Protein AF-A0A2M8Q6F2-F1 (afdb_monomer)

Foldseek 3Di:
DVVCQFFLLLLLVLVCCVVPNLVVLVPCVFQSSVVDDPVVSVVSSVCSVVVHPPDDDPDPLSVLSSVLRRVPNDRGDPGGSPSSVSSVVPDDPPDPDDDPDDDDPPPDDDD

Sequence (111 aa):
GEAAVREPRRVALALLWELYGEECFTWEWLAPVRSFAEHERRVLATMLAKGVNAPITTSMGRLFDGVAALIGLHLRVTFEGEAAMALEHSADRNEPRAYPFLVEETTAAGE

InterPro domains:
  IPR051060 Carbamoyltransferase HypF-like [PTHR42959] (1-106)
  IPR055128 Carbamoyltransferase, Kae1-like domain, second subdomain [PF22521] (1-105)

Nearest PDB structures (foldseek):
  3vth-assembly1_A  TM=7.837E-01  e=7.533E-03  Caldanaerobacter subterraneus subsp. te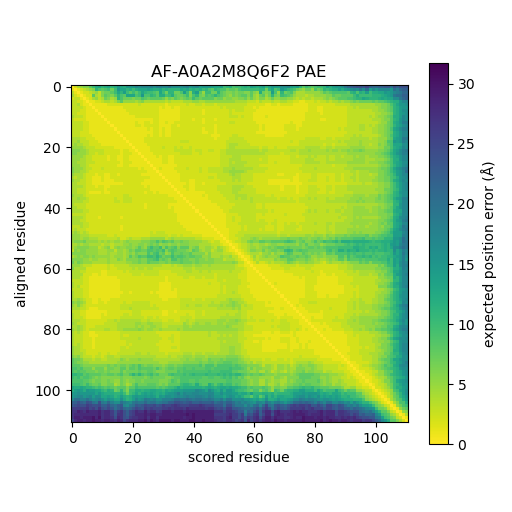ngcongensis MB4
  3vth-assembly2_B  TM=8.087E-01  e=1.258E-02  Caldanaerobacter subterraneus subsp. tengcongensis MB4

Radius of gyration: 15.93 Å; Cα contacts (8 Å, |Δi|>4): 116; chains: 1; bounding box: 34×43×40 Å

Organism: NCBI:txid2364212

pLDDT: mean 90.39, std 10.17, range [42.5, 97.62]

Secondary structure (DSSP, 8-state):
-HHHHH-HHHHHHHHHHHHHGGGGGG-TTSHHHHTS-HHHHHHHHHHHHTTSS------HHHHHHHHHHHTTS-SS-SSTTHHHHHHHHHS-TT-------------PPP-

Mean predicted aligned error: 5.67 Å

Solvent-accessible surface area (backbone atoms only — not comparable to full-atom values): 6556 Å² total; per-residue (Å²): 84,76,67,44,59,37,22,18,19,56,39,28,52,51,56,40,33,78,76,57,40,77,64,48,74,70,43,56,87,38,47,37,44,53,73,43,55,72,68,55,48,54,52,51,52,54,27,58,78,67,56,47,86,49,70,88,76,90,52,64,66,54,50,38,17,11,51,18,5,56,77,57,74,26,53,61,45,94,50,83,62,49,34,33,52,52,43,58,71,70,54,67,90,78,66,83,81,78,81,98,70,87,83,79,83,80,72,75,79,79,131

Structure (mmCIF, N/CA/C/O backbone):
data_AF-A0A2M8Q6F2-F1
#
_entry.id   AF-A0A2M8Q6F2-F1
#
loop_
_atom_site.group_PDB
_atom_site.id
_atom_site.type_symbol
_atom_site.label_atom_id
_atom_site.label_alt_id
_atom_site.label_comp_id
_atom_site.label_asym_id
_atom_site.label_entity_id
_atom_site.label_seq_id
_atom_site.pdbx_PDB_ins_code
_atom_site.Cartn_x
_atom_site.Cartn_y
_atom_site.Cartn_z
_atom_site.occupancy
_atom_site.B_iso_or_equiv
_atom_site.auth_seq_id
_atom_site.auth_comp_id
_atom_site.auth_asym_id
_atom_site.auth_atom_id
_atom_site.pdbx_PDB_model_num
ATOM 1 N N . GLY A 1 1 ? 4.512 -1.331 10.607 1.00 64.56 1 GLY A N 1
ATOM 2 C CA . GLY A 1 1 ? 5.781 -1.785 11.221 1.00 64.56 1 GLY A CA 1
ATOM 3 C C . GLY A 1 1 ? 6.933 -1.614 10.244 1.00 64.56 1 GLY A C 1
ATOM 4 O O . GLY A 1 1 ? 6.691 -1.141 9.143 1.00 64.56 1 GLY A O 1
ATOM 5 N N . GLU A 1 2 ? 8.154 -2.010 10.607 1.00 70.75 2 GLU A N 1
ATOM 6 C CA . GLU A 1 2 ? 9.373 -1.791 9.799 1.00 70.75 2 GLU A CA 1
ATOM 7 C C . GLU A 1 2 ? 9.280 -2.371 8.374 1.00 70.75 2 GLU A C 1
ATOM 9 O O . GLU A 1 2 ? 9.643 -1.714 7.404 1.00 70.75 2 GLU A O 1
ATOM 14 N N . ALA A 1 3 ? 8.657 -3.543 8.207 1.00 72.88 3 ALA A N 1
ATOM 15 C CA . ALA A 1 3 ? 8.412 -4.121 6.881 1.00 72.88 3 ALA A CA 1
ATOM 16 C C . ALA A 1 3 ? 7.536 -3.229 5.974 1.00 72.88 3 ALA A C 1
ATOM 18 O O . ALA A 1 3 ? 7.721 -3.212 4.761 1.00 72.88 3 ALA A O 1
ATOM 19 N N . ALA A 1 4 ? 6.614 -2.441 6.543 1.00 70.56 4 ALA A N 1
ATOM 20 C CA . ALA A 1 4 ? 5.783 -1.507 5.778 1.00 70.56 4 ALA A CA 1
ATOM 21 C C . ALA A 1 4 ? 6.583 -0.308 5.240 1.00 70.56 4 ALA A C 1
ATOM 23 O O . ALA A 1 4 ? 6.137 0.327 4.290 1.00 70.56 4 ALA A O 1
ATOM 24 N N . VAL A 1 5 ? 7.766 -0.033 5.811 1.00 79.62 5 VAL A N 1
ATOM 25 C CA . VAL A 1 5 ? 8.718 0.963 5.291 1.00 79.62 5 VAL A CA 1
ATOM 26 C C . VAL A 1 5 ? 9.266 0.534 3.938 1.00 79.62 5 VAL A C 1
ATOM 28 O O . VAL A 1 5 ? 9.456 1.364 3.060 1.00 79.62 5 VAL A O 1
ATOM 31 N N . ARG A 1 6 ? 9.503 -0.770 3.763 1.00 92.75 6 ARG A N 1
ATOM 32 C CA . ARG A 1 6 ? 10.112 -1.347 2.556 1.00 92.75 6 ARG A CA 1
ATOM 33 C C . ARG A 1 6 ? 9.099 -1.885 1.557 1.00 92.75 6 ARG A C 1
ATOM 35 O O . ARG A 1 6 ? 9.439 -2.107 0.398 1.00 92.75 6 ARG A O 1
ATOM 42 N N . GLU A 1 7 ? 7.863 -2.095 1.990 1.00 95.44 7 GLU A N 1
ATOM 43 C CA . GLU A 1 7 ? 6.803 -2.697 1.190 1.00 95.44 7 GLU A CA 1
ATOM 44 C C . GLU A 1 7 ? 5.534 -1.824 1.205 1.00 95.44 7 GLU A C 1
ATOM 46 O O . GLU A 1 7 ? 4.569 -2.177 1.891 1.00 95.44 7 GLU A O 1
ATOM 51 N N . PRO A 1 8 ? 5.482 -0.720 0.430 1.00 95.94 8 PRO A N 1
ATOM 52 C CA . PRO A 1 8 ? 4.282 0.113 0.276 1.00 95.94 8 PRO A CA 1
ATOM 53 C C . PRO A 1 8 ? 3.003 -0.675 -0.040 1.00 95.94 8 PRO A C 1
ATOM 55 O O . PRO A 1 8 ? 1.921 -0.341 0.439 1.00 95.94 8 PRO A O 1
ATOM 58 N N . ARG A 1 9 ? 3.132 -1.811 -0.741 1.00 96.75 9 ARG A N 1
ATOM 59 C CA . ARG A 1 9 ? 2.041 -2.773 -0.975 1.00 96.75 9 ARG A CA 1
ATOM 60 C C . ARG A 1 9 ? 1.313 -3.238 0.296 1.00 96.75 9 ARG A C 1
ATOM 62 O O . ARG A 1 9 ? 0.120 -3.516 0.238 1.00 96.75 9 ARG A O 1
ATOM 69 N N . ARG A 1 10 ? 2.000 -3.320 1.445 1.00 95.69 10 ARG A N 1
ATOM 70 C CA . ARG A 1 10 ? 1.383 -3.659 2.741 1.00 95.69 10 ARG A CA 1
ATOM 71 C C . ARG A 1 10 ? 0.528 -2.514 3.264 1.00 95.69 10 ARG A C 1
ATOM 73 O O . ARG A 1 10 ? -0.515 -2.768 3.853 1.00 95.69 10 ARG A O 1
ATOM 80 N N . VAL A 1 11 ? 0.969 -1.274 3.051 1.00 95.06 11 VAL A N 1
ATOM 81 C CA . VAL A 1 11 ? 0.210 -0.083 3.448 1.00 95.06 11 VAL A CA 1
ATOM 82 C C . VAL A 1 11 ? -1.049 0.042 2.597 1.00 95.06 11 VAL A C 1
ATOM 84 O O . VAL A 1 11 ? -2.123 0.242 3.148 1.00 95.06 11 VAL A O 1
ATOM 87 N N . ALA A 1 12 ? -0.943 -0.187 1.285 1.00 95.94 12 ALA A N 1
ATOM 88 C CA . ALA A 1 12 ? -2.102 -0.255 0.397 1.00 95.94 12 ALA A CA 1
ATOM 89 C C . ALA A 1 12 ? -3.145 -1.281 0.872 1.00 95.94 12 ALA A C 1
ATOM 91 O O . ALA A 1 12 ? -4.322 -0.952 0.963 1.00 95.94 12 ALA A O 1
ATOM 92 N N . LEU A 1 13 ? -2.722 -2.502 1.221 1.00 95.56 13 LEU A N 1
ATOM 93 C CA . LEU A 1 13 ? -3.639 -3.519 1.748 1.00 95.56 13 LEU A CA 1
ATOM 94 C C . LEU A 1 13 ? -4.269 -3.123 3.084 1.00 95.56 13 LEU A C 1
ATOM 96 O O . LEU A 1 13 ? -5.447 -3.386 3.280 1.00 95.56 13 LEU A O 1
ATOM 100 N N . ALA A 1 14 ? -3.517 -2.488 3.984 1.00 94.12 14 ALA A N 1
ATOM 101 C CA . ALA A 1 14 ? -4.072 -2.000 5.243 1.00 94.12 14 ALA A CA 1
ATOM 102 C C . ALA A 1 14 ? -5.146 -0.925 5.003 1.00 94.12 14 ALA A C 1
ATOM 104 O O . ALA A 1 14 ? -6.219 -1.007 5.583 1.00 94.12 14 ALA A O 1
ATOM 105 N N . LEU A 1 15 ? -4.906 0.028 4.094 1.00 94.56 15 LEU A N 1
ATOM 106 C CA . LEU A 1 15 ? -5.905 1.038 3.722 1.00 94.56 15 LEU A CA 1
ATOM 107 C C . LEU A 1 15 ? -7.166 0.403 3.119 1.00 94.56 15 LEU A C 1
ATOM 109 O O . LEU A 1 15 ? -8.277 0.778 3.480 1.00 94.56 15 LEU A O 1
ATOM 113 N N . LEU A 1 16 ? -7.003 -0.573 2.221 1.00 95.69 16 LEU A N 1
ATOM 114 C CA . LEU A 1 16 ? -8.133 -1.293 1.632 1.00 95.69 16 LEU A CA 1
ATOM 115 C C . LEU A 1 16 ? -8.908 -2.104 2.676 1.00 95.69 16 LEU A C 1
ATOM 117 O O . LEU A 1 16 ? -10.133 -2.133 2.626 1.00 95.69 16 LEU A O 1
ATOM 121 N N . TRP A 1 17 ? -8.210 -2.730 3.623 1.00 95.50 17 TRP A N 1
ATOM 122 C CA . TRP A 1 17 ? -8.824 -3.466 4.723 1.00 95.50 17 TRP A CA 1
ATOM 123 C C . TRP A 1 17 ? -9.671 -2.561 5.619 1.00 95.50 17 TRP A C 1
ATOM 125 O O . TRP A 1 17 ? -10.800 -2.918 5.933 1.00 95.50 17 TRP A O 1
ATOM 135 N N . GLU A 1 18 ? -9.169 -1.384 5.994 1.00 93.44 18 GLU A N 1
ATOM 136 C CA . GLU A 1 18 ? -9.932 -0.440 6.825 1.00 93.44 18 GLU A CA 1
ATOM 137 C C . GLU A 1 18 ? -11.221 0.038 6.136 1.00 93.44 18 GLU A C 1
ATOM 139 O O . GLU A 1 18 ? -12.225 0.283 6.800 1.00 93.44 18 GLU A O 1
ATOM 144 N N . LEU A 1 19 ? -11.216 0.152 4.804 1.00 93.81 19 LEU A N 1
ATOM 145 C CA . LEU A 1 19 ? -12.367 0.635 4.033 1.00 93.81 19 LEU A CA 1
ATOM 146 C C . LEU A 1 19 ? -13.357 -0.470 3.640 1.00 93.81 19 LEU A C 1
ATOM 148 O O . LEU A 1 19 ? -14.560 -0.227 3.593 1.00 93.81 19 LEU A O 1
ATOM 152 N N . TYR A 1 20 ? -12.857 -1.664 3.321 1.00 96.06 20 TYR A N 1
ATOM 153 C CA . TYR A 1 20 ? -13.631 -2.720 2.653 1.00 96.06 20 TYR A CA 1
ATOM 154 C C . TYR A 1 20 ? -13.544 -4.086 3.345 1.00 96.06 20 TYR A C 1
ATOM 156 O O . TYR A 1 20 ? -14.172 -5.049 2.907 1.00 96.06 20 TYR A O 1
ATOM 164 N N . GLY A 1 21 ? -12.767 -4.204 4.420 1.00 94.94 21 GLY A N 1
ATOM 165 C CA . GLY A 1 21 ? -12.563 -5.457 5.136 1.00 94.94 21 GLY A CA 1
ATOM 166 C C . GLY A 1 21 ? -11.879 -6.530 4.286 1.00 94.94 21 GLY A C 1
ATOM 167 O O . GLY A 1 21 ? -11.032 -6.252 3.437 1.00 94.94 21 GLY A O 1
ATOM 168 N N . GLU A 1 22 ? -12.239 -7.788 4.531 1.00 94.44 22 GLU A N 1
ATOM 169 C CA . GLU A 1 22 ? -11.578 -8.958 3.939 1.00 94.44 22 GLU A CA 1
ATOM 170 C C . GLU A 1 22 ? -11.771 -9.082 2.422 1.00 94.44 22 GLU A C 1
ATOM 172 O O . GLU A 1 22 ? -10.911 -9.641 1.738 1.00 94.44 22 GLU A O 1
ATOM 177 N N . GLU A 1 23 ? -12.846 -8.508 1.873 1.00 95.31 23 GLU A N 1
ATOM 178 C CA . GLU A 1 23 ? -13.168 -8.600 0.446 1.00 95.31 23 GLU A CA 1
ATOM 179 C C . GLU A 1 23 ? -12.024 -8.086 -0.440 1.00 95.31 23 GLU A C 1
ATOM 181 O O . GLU A 1 23 ? -11.751 -8.656 -1.503 1.00 95.31 23 GLU A O 1
ATOM 186 N N . CYS A 1 24 ? -11.282 -7.076 0.029 1.00 95.50 24 CYS A N 1
ATOM 187 C CA . CYS A 1 24 ? -10.202 -6.470 -0.741 1.00 95.50 24 CYS A CA 1
ATOM 188 C C . CYS A 1 24 ? -9.084 -7.454 -1.132 1.00 95.50 24 CYS A C 1
ATOM 190 O O . CYS A 1 24 ? -8.419 -7.261 -2.151 1.00 95.50 24 CYS A O 1
ATOM 192 N N . PHE A 1 25 ? -8.893 -8.549 -0.386 1.00 95.25 25 PHE A N 1
ATOM 193 C CA . PHE A 1 25 ? -7.882 -9.567 -0.696 1.00 95.25 25 PHE A CA 1
ATOM 194 C C . PHE A 1 25 ? -8.202 -10.403 -1.946 1.00 95.25 25 PHE A C 1
ATOM 196 O 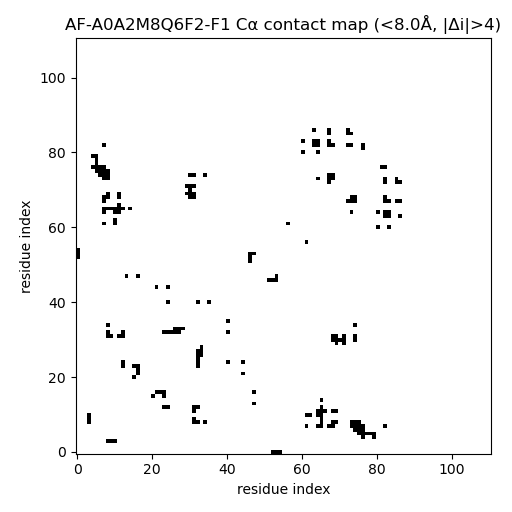O . PHE A 1 25 ? -7.315 -11.092 -2.469 1.00 95.25 25 PHE A O 1
ATOM 203 N N . THR A 1 26 ? -9.440 -10.328 -2.442 1.00 95.19 26 THR A N 1
ATOM 204 C CA . THR A 1 26 ? -9.893 -10.994 -3.675 1.00 95.19 26 THR A CA 1
ATOM 205 C C . THR A 1 26 ? -9.687 -10.139 -4.929 1.00 95.19 26 THR A C 1
ATOM 207 O O . THR A 1 26 ? -9.772 -10.641 -6.049 1.00 95.19 26 THR A O 1
ATOM 210 N N . TRP A 1 27 ? -9.375 -8.850 -4.770 1.00 96.62 27 TRP A N 1
ATOM 211 C CA . TRP A 1 27 ? -9.274 -7.884 -5.864 1.00 96.62 27 TRP A CA 1
ATOM 212 C C . TRP A 1 27 ? -7.931 -7.973 -6.594 1.00 96.62 27 TRP A C 1
ATOM 214 O O . TRP A 1 27 ? -7.145 -7.030 -6.619 1.00 96.62 27 TRP A O 1
ATOM 224 N N . GLU A 1 28 ? -7.657 -9.111 -7.230 1.00 95.62 28 GLU A N 1
ATOM 225 C CA . GLU A 1 28 ? -6.394 -9.371 -7.941 1.00 95.62 28 GLU A CA 1
ATOM 226 C C . GLU A 1 28 ? -6.151 -8.462 -9.155 1.00 95.62 28 GLU A C 1
ATOM 228 O O . GLU A 1 28 ? -5.051 -8.440 -9.712 1.00 95.62 28 GLU A O 1
ATOM 233 N N . TRP A 1 29 ? -7.147 -7.675 -9.564 1.00 95.56 29 TRP A N 1
ATOM 234 C CA . TRP A 1 29 ? -6.957 -6.601 -10.535 1.00 95.56 29 TRP A CA 1
ATOM 235 C C . TRP A 1 29 ? -6.059 -5.481 -9.974 1.00 95.56 29 TRP A C 1
ATOM 237 O O . TRP A 1 29 ? -5.287 -4.887 -10.731 1.00 95.56 29 TRP A O 1
ATOM 247 N N . LEU A 1 30 ? -6.036 -5.278 -8.650 1.00 97.25 30 LEU A N 1
ATOM 248 C CA . LEU A 1 30 ? -5.129 -4.353 -7.973 1.00 97.25 30 LEU A CA 1
ATOM 249 C C . LEU A 1 30 ? -3.716 -4.937 -7.847 1.00 97.25 30 LEU A C 1
ATOM 251 O O . LEU A 1 30 ? -3.500 -6.024 -7.304 1.00 97.25 30 LEU A O 1
ATOM 255 N N . ALA A 1 31 ? -2.725 -4.162 -8.293 1.00 97.12 31 ALA A N 1
ATOM 256 C CA . ALA A 1 31 ? -1.310 -4.517 -8.205 1.00 97.12 31 ALA A CA 1
ATOM 257 C C . ALA A 1 31 ? -0.840 -4.926 -6.789 1.00 97.12 31 ALA A C 1
ATOM 259 O O . ALA A 1 31 ? -0.173 -5.961 -6.682 1.00 97.12 31 ALA A O 1
ATOM 260 N N . PRO A 1 32 ? -1.183 -4.209 -5.693 1.00 96.88 32 PRO A N 1
ATOM 261 C CA . PRO A 1 32 ? -0.732 -4.595 -4.358 1.00 96.88 32 PRO A CA 1
ATOM 262 C C . PRO A 1 32 ? -1.293 -5.948 -3.920 1.00 96.88 32 PRO A C 1
ATOM 264 O O . PRO A 1 32 ? -0.533 -6.737 -3.365 1.00 96.88 32 PRO A O 1
ATOM 267 N N . VAL A 1 33 ? -2.553 -6.267 -4.239 1.00 96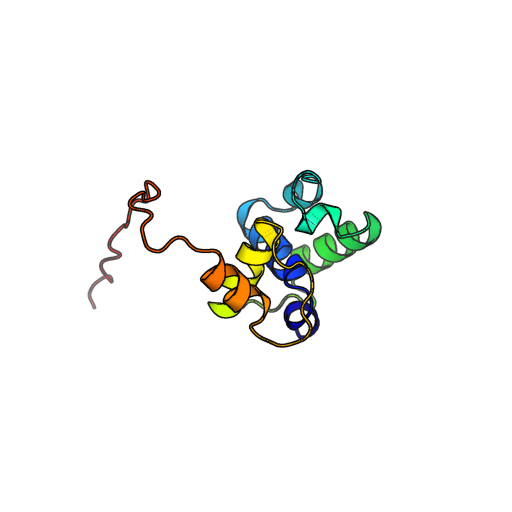.88 33 VAL A N 1
ATOM 268 C CA . VAL A 1 33 ? -3.185 -7.558 -3.910 1.00 96.88 33 VAL 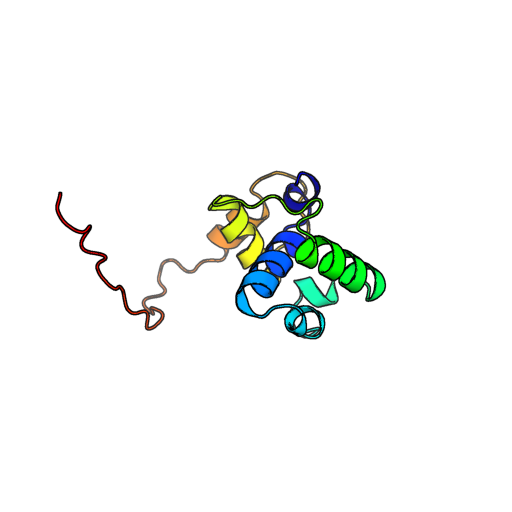A CA 1
ATOM 269 C C . VAL A 1 33 ? -2.503 -8.698 -4.667 1.00 96.88 33 VAL A C 1
ATOM 271 O O . VAL A 1 33 ? -2.038 -9.659 -4.055 1.00 96.88 33 VAL A O 1
ATOM 274 N N . ARG A 1 34 ? -2.362 -8.556 -5.992 1.00 97.25 34 ARG A N 1
ATOM 275 C CA . ARG A 1 34 ? -1.744 -9.564 -6.872 1.00 97.25 34 ARG A CA 1
ATOM 276 C C . ARG A 1 34 ? -0.272 -9.828 -6.560 1.00 97.25 34 ARG A C 1
ATOM 278 O O . ARG A 1 34 ? 0.247 -10.893 -6.875 1.00 97.25 34 ARG A O 1
ATOM 285 N N . SER A 1 35 ? 0.415 -8.863 -5.952 1.00 97.06 35 SER A N 1
ATOM 286 C CA . SER A 1 35 ? 1.833 -9.003 -5.613 1.00 97.06 35 SER A CA 1
ATOM 287 C C . SER A 1 35 ? 2.108 -10.003 -4.484 1.00 97.06 35 SER A C 1
ATOM 289 O O . SER A 1 35 ? 3.257 -10.410 -4.306 1.00 97.06 35 SER A O 1
ATOM 291 N N . PHE A 1 36 ? 1.089 -10.374 -3.705 1.00 96.75 36 PHE A N 1
ATOM 292 C CA . PHE A 1 36 ? 1.193 -11.366 -2.641 1.00 96.75 36 PHE A CA 1
ATOM 293 C C . PHE A 1 36 ? 0.645 -12.715 -3.100 1.00 96.75 36 PHE A C 1
ATOM 295 O O . PHE A 1 36 ? -0.441 -12.810 -3.682 1.00 96.75 36 PHE A O 1
ATOM 302 N N . ALA A 1 37 ? 1.357 -13.783 -2.754 1.00 96.62 37 ALA A N 1
ATOM 303 C CA . ALA A 1 37 ? 0.822 -15.125 -2.880 1.00 96.62 37 ALA A CA 1
ATOM 304 C C . ALA A 1 37 ? -0.436 -15.284 -2.007 1.00 96.62 37 ALA A C 1
ATOM 306 O O . ALA A 1 37 ? -0.608 -14.616 -0.987 1.00 96.62 37 ALA A O 1
ATOM 307 N N . GLU A 1 38 ? -1.326 -16.200 -2.384 1.00 94.69 38 GLU A N 1
ATOM 308 C CA . GLU A 1 38 ? -2.595 -16.425 -1.676 1.00 94.69 38 GLU A CA 1
ATOM 309 C C . GLU A 1 38 ? -2.398 -16.734 -0.178 1.00 94.69 38 GLU A C 1
ATOM 311 O O . GLU A 1 38 ? -3.143 -16.263 0.681 1.00 94.69 38 GLU A O 1
ATOM 316 N N . HIS A 1 39 ? -1.361 -17.502 0.165 1.00 95.81 39 HIS A N 1
ATOM 317 C CA . HIS A 1 39 ? -1.040 -17.798 1.562 1.00 95.81 39 HIS A CA 1
ATOM 318 C C . HIS A 1 39 ? -0.568 -16.551 2.329 1.00 95.81 39 HIS A C 1
ATOM 320 O O . HIS A 1 39 ? -0.956 -16.373 3.481 1.00 95.81 39 HIS A O 1
ATOM 326 N N . GLU A 1 40 ? 0.204 -15.657 1.699 1.00 95.69 40 GLU A N 1
ATOM 327 C CA . GLU A 1 40 ? 0.620 -14.388 2.311 1.00 95.69 40 GLU A CA 1
ATOM 328 C C . GLU A 1 40 ? -0.592 -13.490 2.574 1.00 95.69 40 GLU A C 1
ATOM 330 O O . GLU A 1 40 ? -0.695 -12.900 3.648 1.00 95.69 40 GLU A O 1
ATOM 335 N N . ARG A 1 41 ? -1.544 -13.435 1.631 1.00 95.81 41 ARG A N 1
ATOM 336 C CA . ARG A 1 41 ? -2.802 -12.688 1.788 1.00 95.81 41 ARG A CA 1
ATOM 337 C C . ARG A 1 41 ? -3.605 -13.175 2.994 1.00 95.81 41 ARG A C 1
ATOM 339 O O . ARG A 1 41 ? -3.998 -12.360 3.822 1.00 95.81 41 ARG A O 1
ATOM 346 N N . ARG A 1 42 ? -3.761 -14.493 3.163 1.00 94.50 42 ARG A N 1
ATOM 347 C CA . ARG A 1 42 ? -4.449 -15.087 4.330 1.00 94.50 42 ARG A CA 1
ATOM 348 C C . ARG A 1 42 ? -3.768 -14.757 5.659 1.00 94.50 42 ARG A C 1
ATOM 350 O O . ARG A 1 42 ? -4.439 -14.458 6.650 1.00 94.50 42 ARG A O 1
ATOM 357 N N . VAL A 1 43 ? -2.435 -14.788 5.688 1.00 94.50 43 VAL A N 1
ATOM 358 C CA . VAL A 1 43 ? -1.660 -14.407 6.878 1.00 94.50 43 VAL A CA 1
ATOM 359 C C . VAL A 1 43 ? -1.869 -12.927 7.204 1.00 94.50 43 VAL A C 1
ATOM 361 O O . VAL A 1 43 ? -2.158 -12.597 8.352 1.00 94.50 43 VAL A O 1
ATOM 364 N N . LEU A 1 44 ? -1.791 -12.045 6.205 1.00 93.75 44 LEU A N 1
ATOM 365 C CA . LEU A 1 44 ? -2.024 -10.608 6.373 1.00 93.75 44 LEU A CA 1
ATOM 366 C C . LEU A 1 44 ? -3.442 -10.300 6.863 1.00 93.75 44 LEU A C 1
ATOM 368 O O . LEU A 1 44 ? -3.586 -9.526 7.806 1.00 93.75 44 LEU A O 1
ATOM 372 N N . ALA A 1 45 ? -4.464 -10.940 6.292 1.00 93.81 45 ALA A N 1
ATOM 373 C CA . ALA A 1 45 ? -5.848 -10.809 6.745 1.00 93.81 45 ALA A CA 1
ATOM 374 C C . ALA A 1 45 ? -5.991 -11.195 8.225 1.00 93.81 45 ALA A C 1
ATOM 376 O O . ALA A 1 45 ? -6.565 -10.454 9.018 1.00 93.81 45 ALA A O 1
ATOM 377 N N . THR A 1 46 ? -5.369 -12.306 8.634 1.00 94.19 46 THR A N 1
ATOM 378 C CA . THR A 1 46 ? -5.371 -12.747 10.038 1.00 94.19 46 THR A CA 1
ATOM 379 C C . THR A 1 46 ? -4.668 -11.744 10.959 1.00 94.19 46 THR A C 1
ATOM 381 O O . THR A 1 46 ? -5.121 -11.513 12.080 1.00 94.19 46 THR A O 1
ATOM 384 N N . MET A 1 47 ? -3.552 -11.159 10.515 1.00 93.75 47 MET A N 1
ATOM 385 C CA . MET A 1 47 ? -2.810 -10.153 11.283 1.00 93.75 47 MET A CA 1
ATOM 386 C C . MET A 1 47 ? -3.631 -8.877 11.480 1.00 93.75 47 MET A C 1
ATOM 388 O O . MET A 1 47 ? -3.715 -8.391 12.607 1.00 93.75 47 MET A O 1
ATOM 392 N N . LEU A 1 48 ? -4.261 -8.378 10.413 1.00 93.06 48 LEU A N 1
ATOM 393 C CA . LEU A 1 48 ? -5.109 -7.184 10.443 1.00 93.06 48 LEU A CA 1
ATOM 394 C C . LEU A 1 48 ? -6.350 -7.406 11.314 1.00 93.06 48 LEU A C 1
ATOM 396 O O . LEU A 1 48 ? -6.599 -6.616 12.219 1.00 93.06 48 LEU A O 1
ATOM 400 N N . ALA A 1 49 ? -7.045 -8.536 11.151 1.00 92.81 49 ALA A N 1
ATOM 401 C CA . ALA A 1 49 ? -8.213 -8.887 11.963 1.00 92.81 49 ALA A CA 1
ATOM 402 C C . ALA A 1 49 ? -7.908 -8.976 13.468 1.00 92.81 49 ALA A C 1
ATOM 404 O O . ALA A 1 49 ? -8.766 -8.689 14.298 1.00 92.81 49 ALA A O 1
ATOM 405 N N . LYS A 1 50 ? -6.687 -9.383 13.834 1.00 92.88 50 LYS A N 1
ATOM 406 C CA . LYS A 1 50 ? -6.252 -9.501 15.234 1.00 92.88 50 LYS A CA 1
ATOM 407 C C . LYS A 1 50 ? -5.515 -8.263 15.756 1.00 92.88 50 LYS A C 1
ATOM 409 O O . LYS A 1 50 ? -5.124 -8.261 16.920 1.00 92.88 50 LYS A O 1
ATOM 414 N N . GLY A 1 51 ? -5.259 -7.257 14.917 1.00 87.25 51 GLY A N 1
ATOM 415 C CA . GLY A 1 51 ? -4.431 -6.098 15.269 1.00 87.25 51 GLY A CA 1
ATOM 416 C C . GLY A 1 51 ? -2.979 -6.449 15.629 1.00 87.25 51 GLY A C 1
ATOM 417 O O . GLY A 1 51 ? -2.309 -5.700 16.338 1.00 87.25 51 GLY A O 1
ATOM 418 N N . VAL A 1 52 ? -2.466 -7.600 15.180 1.00 86.88 52 VAL A N 1
ATOM 419 C CA . VAL A 1 52 ? -1.119 -8.080 15.531 1.00 86.88 52 VAL A CA 1
ATOM 420 C C . VAL A 1 52 ? -0.121 -7.644 14.466 1.00 86.88 52 VAL A C 1
ATOM 422 O O . VAL A 1 52 ? -0.333 -7.873 13.279 1.00 86.88 52 VAL A O 1
ATOM 425 N N . ASN A 1 53 ? 1.004 -7.049 14.884 1.00 78.81 53 ASN A N 1
ATOM 426 C CA . ASN A 1 53 ? 2.040 -6.510 13.987 1.00 78.81 53 ASN A CA 1
ATOM 427 C C . ASN A 1 53 ? 1.509 -5.482 12.961 1.00 78.81 53 ASN A C 1
ATOM 429 O O . ASN A 1 53 ? 2.157 -5.213 11.945 1.00 78.81 53 ASN A O 1
ATOM 433 N N . ALA A 1 54 ? 0.359 -4.873 13.255 1.00 79.88 54 ALA A N 1
ATOM 434 C CA . ALA A 1 54 ? -0.323 -3.878 12.437 1.00 79.88 54 ALA A CA 1
ATOM 435 C C . ALA A 1 54 ? -0.531 -2.584 13.251 1.00 79.88 54 ALA A C 1
ATOM 437 O O . ALA A 1 54 ? -1.652 -2.273 13.640 1.00 79.88 54 ALA A O 1
ATOM 438 N N . PRO A 1 55 ? 0.547 -1.844 13.585 1.00 81.00 55 PRO A N 1
ATOM 439 C CA . PRO A 1 55 ? 0.406 -0.607 14.345 1.00 81.00 55 PRO A CA 1
ATOM 440 C C . PRO A 1 55 ? -0.381 0.432 13.539 1.00 81.00 55 PRO A C 1
ATOM 442 O O . PRO A 1 55 ? -0.063 0.673 12.371 1.00 81.00 55 PRO A O 1
ATOM 445 N N . ILE A 1 56 ? -1.358 1.068 14.187 1.00 81.56 56 ILE A N 1
ATOM 446 C CA . ILE A 1 56 ? -2.117 2.191 13.627 1.00 81.56 56 ILE A CA 1
ATOM 447 C C . ILE A 1 56 ? -1.172 3.384 13.445 1.00 81.56 56 ILE A C 1
ATOM 449 O O . ILE A 1 56 ? -0.343 3.677 14.308 1.00 81.56 56 ILE A O 1
ATOM 453 N N . THR A 1 57 ? -1.279 4.079 12.313 1.00 82.94 57 THR A N 1
ATOM 454 C CA . THR A 1 57 ? -0.491 5.279 12.026 1.00 82.94 57 THR A CA 1
ATOM 455 C C . THR A 1 57 ? -1.328 6.314 11.289 1.00 82.94 57 THR A C 1
ATOM 457 O O . THR A 1 57 ? -2.108 5.974 10.408 1.00 82.94 57 THR A O 1
ATOM 460 N N . THR A 1 58 ? -1.124 7.584 11.628 1.00 85.44 58 THR A N 1
ATOM 461 C CA . THR A 1 58 ? -1.681 8.752 10.929 1.00 85.44 58 THR A CA 1
ATOM 462 C C . THR A 1 58 ? -0.639 9.423 10.024 1.00 85.44 58 THR A C 1
ATOM 464 O O . THR A 1 58 ? -0.768 10.586 9.652 1.00 85.44 58 THR A O 1
ATOM 467 N N . SER A 1 59 ? 0.442 8.710 9.688 1.00 88.56 59 SER A N 1
ATOM 468 C CA . SER A 1 59 ? 1.531 9.238 8.866 1.00 88.56 59 SER A CA 1
ATOM 469 C C . SER A 1 59 ? 1.070 9.526 7.435 1.00 88.56 59 SER A C 1
ATOM 471 O O . SER A 1 59 ? 0.733 8.610 6.683 1.00 88.56 59 SER A O 1
ATOM 473 N N . MET A 1 60 ? 1.167 10.792 7.025 1.00 90.62 60 MET A N 1
ATOM 474 C CA . MET A 1 60 ? 0.920 11.202 5.639 1.00 90.62 60 MET A CA 1
ATOM 475 C C . MET A 1 60 ? 1.868 10.515 4.649 1.00 90.62 60 MET A C 1
ATOM 477 O O . MET A 1 60 ? 1.443 10.123 3.569 1.00 90.62 60 MET A O 1
ATOM 481 N N . GLY A 1 61 ? 3.134 10.296 5.020 1.00 91.12 61 GLY A N 1
ATOM 482 C CA . GLY A 1 61 ? 4.082 9.575 4.163 1.00 91.12 61 GLY A CA 1
ATOM 483 C C . GLY A 1 61 ? 3.621 8.145 3.870 1.00 91.12 61 GLY A C 1
ATOM 484 O O . GLY A 1 61 ? 3.651 7.706 2.725 1.00 91.12 61 GLY A O 1
ATOM 485 N N . ARG A 1 62 ? 3.090 7.444 4.883 1.00 92.31 62 ARG A N 1
ATOM 486 C CA . ARG A 1 62 ? 2.519 6.098 4.707 1.00 92.31 62 ARG A CA 1
ATOM 487 C C . ARG A 1 62 ? 1.286 6.125 3.813 1.00 92.31 62 ARG A C 1
ATOM 489 O O . ARG A 1 62 ? 1.143 5.243 2.972 1.00 92.31 62 ARG A O 1
ATOM 496 N N . LEU A 1 63 ? 0.432 7.137 3.959 1.00 92.94 63 LEU A N 1
ATOM 497 C CA . LEU A 1 63 ? -0.711 7.320 3.069 1.00 92.94 63 LEU A CA 1
ATOM 498 C C . LEU A 1 63 ? -0.255 7.432 1.604 1.00 92.94 63 LEU A C 1
ATOM 500 O O . LEU A 1 63 ? -0.737 6.674 0.766 1.00 92.94 63 LEU A O 1
ATOM 504 N N . PHE A 1 64 ? 0.715 8.302 1.304 1.00 95.38 64 PHE A N 1
ATOM 505 C CA . PHE A 1 64 ? 1.230 8.468 -0.059 1.00 95.38 64 PHE A CA 1
ATOM 506 C C . PHE A 1 64 ? 1.957 7.225 -0.587 1.00 95.38 64 PHE A C 1
ATOM 508 O O . PHE A 1 64 ? 1.741 6.855 -1.739 1.00 95.38 64 PHE A O 1
ATOM 515 N N . ASP A 1 65 ? 2.733 6.521 0.242 1.00 95.75 65 ASP A N 1
ATOM 516 C CA . ASP A 1 65 ? 3.316 5.221 -0.123 1.00 95.75 65 ASP A CA 1
ATOM 517 C C . ASP A 1 65 ? 2.213 4.214 -0.514 1.00 95.75 65 ASP A C 1
ATOM 519 O O . ASP A 1 65 ? 2.312 3.520 -1.529 1.00 95.75 65 ASP A O 1
ATOM 523 N N . GLY A 1 66 ? 1.131 4.147 0.270 1.00 95.81 66 GLY A N 1
ATOM 524 C CA . GLY A 1 66 ? -0.021 3.290 -0.006 1.00 95.81 66 GLY A CA 1
ATOM 525 C C . GLY A 1 66 ? -0.715 3.644 -1.322 1.00 95.81 66 GLY A C 1
ATOM 526 O O . GLY A 1 66 ? -0.989 2.753 -2.124 1.00 95.81 66 GLY A O 1
ATOM 527 N N . VAL A 1 67 ? -0.939 4.934 -1.589 1.00 96.31 67 VAL A N 1
ATOM 528 C CA . VAL A 1 67 ? -1.509 5.414 -2.860 1.00 96.31 67 VAL A CA 1
ATOM 529 C C . VAL A 1 67 ? -0.597 5.068 -4.039 1.00 96.31 67 VAL A C 1
ATOM 531 O O . VAL A 1 67 ? -1.078 4.528 -5.035 1.00 96.31 67 VAL A O 1
ATOM 534 N N . ALA A 1 68 ? 0.714 5.287 -3.914 1.00 97.25 68 ALA A N 1
ATOM 535 C CA . ALA A 1 68 ? 1.696 4.925 -4.934 1.00 97.25 68 ALA A CA 1
ATOM 536 C C . ALA A 1 68 ? 1.651 3.422 -5.262 1.00 97.25 68 ALA A C 1
ATOM 538 O O . ALA A 1 68 ? 1.727 3.027 -6.426 1.00 97.25 68 ALA A O 1
ATOM 539 N N . ALA A 1 69 ? 1.478 2.568 -4.250 1.00 97.62 69 ALA A N 1
ATOM 540 C CA . ALA A 1 69 ? 1.292 1.136 -4.452 1.00 97.62 69 ALA A CA 1
ATOM 541 C C . ALA A 1 69 ? -0.054 0.796 -5.110 1.00 97.62 69 ALA A C 1
ATOM 543 O O . ALA A 1 69 ? -0.082 -0.062 -5.993 1.00 97.62 69 ALA A O 1
ATOM 544 N N . LEU A 1 70 ? -1.153 1.454 -4.720 1.00 97.25 70 LEU A N 1
ATOM 545 C CA . LEU A 1 70 ? -2.491 1.233 -5.289 1.00 9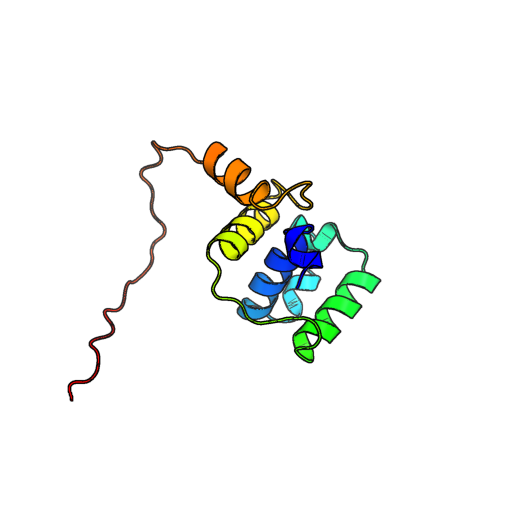7.25 70 LEU A CA 1
ATOM 546 C C . LEU A 1 70 ? -2.530 1.504 -6.794 1.00 97.25 70 LEU A C 1
ATOM 548 O O . LEU A 1 70 ? -3.104 0.709 -7.536 1.00 97.25 70 LEU A O 1
ATOM 552 N N . ILE A 1 71 ? -1.864 2.567 -7.248 1.00 96.06 71 ILE A N 1
ATOM 553 C CA . ILE A 1 71 ? -1.758 2.895 -8.678 1.00 96.06 71 ILE A CA 1
ATOM 554 C 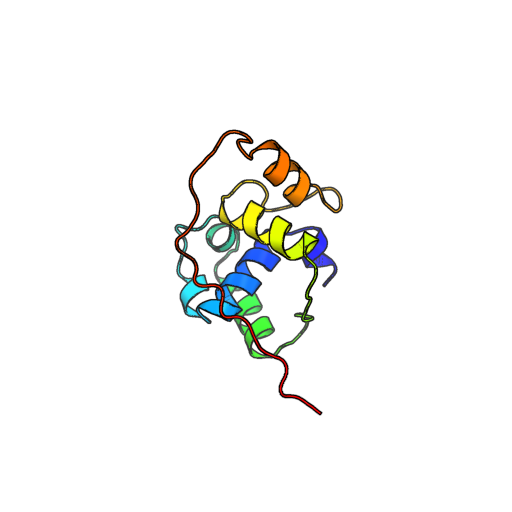C . ILE A 1 71 ? -0.681 2.075 -9.411 1.00 96.06 71 ILE A C 1
ATOM 556 O O . ILE A 1 71 ? -0.466 2.263 -10.605 1.00 96.06 71 ILE A O 1
ATOM 560 N N . GLY A 1 72 ? -0.001 1.156 -8.716 1.00 95.50 72 GLY A N 1
ATOM 561 C CA . GLY A 1 72 ? 0.986 0.247 -9.300 1.00 95.50 72 GLY A CA 1
ATOM 562 C C . GLY A 1 72 ? 2.370 0.853 -9.542 1.00 95.50 72 GLY A C 1
ATOM 563 O O . GLY A 1 72 ? 3.157 0.248 -10.265 1.00 95.50 72 GLY A O 1
ATOM 564 N N . LEU A 1 73 ? 2.685 2.005 -8.943 1.00 96.00 73 LEU A N 1
ATOM 565 C CA . LEU A 1 73 ? 3.948 2.712 -9.164 1.00 96.00 73 LEU A CA 1
ATOM 566 C C . LEU A 1 73 ? 5.116 2.063 -8.406 1.00 96.00 73 LEU A C 1
ATOM 568 O O . LEU A 1 73 ? 6.115 1.687 -9.011 1.00 96.00 73 LEU A O 1
ATOM 572 N N . HIS A 1 74 ? 4.975 1.875 -7.090 1.00 96.81 74 HIS A N 1
ATOM 573 C CA . HIS A 1 74 ? 5.983 1.215 -6.253 1.00 96.81 74 HIS A CA 1
ATOM 574 C C . HIS A 1 74 ? 5.341 0.248 -5.263 1.00 96.81 74 HIS A C 1
ATOM 576 O O . HIS A 1 74 ? 4.613 0.640 -4.358 1.00 96.81 74 HIS A O 1
ATOM 582 N N . LEU A 1 75 ? 5.661 -1.040 -5.400 1.00 97.06 75 LEU A N 1
ATOM 583 C CA . LEU A 1 75 ? 5.216 -2.084 -4.470 1.00 97.06 75 LEU A CA 1
ATOM 584 C C . LEU A 1 75 ? 6.271 -2.399 -3.399 1.00 97.06 75 LEU A C 1
ATOM 586 O O . LEU A 1 75 ? 5.931 -2.899 -2.326 1.00 97.06 75 LEU A O 1
ATOM 590 N N . AR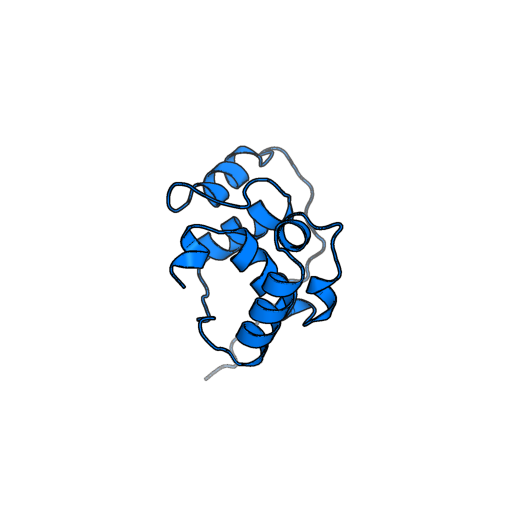G A 1 76 ? 7.544 -2.106 -3.688 1.00 96.81 76 ARG A N 1
ATOM 591 C CA . ARG A 1 76 ? 8.708 -2.251 -2.804 1.00 96.81 76 ARG A CA 1
ATOM 592 C C . ARG A 1 76 ? 9.653 -1.070 -3.015 1.00 96.81 76 ARG A C 1
ATOM 594 O O . ARG A 1 76 ? 9.701 -0.538 -4.122 1.00 96.81 76 ARG A O 1
ATOM 601 N N . VAL A 1 77 ? 10.388 -0.693 -1.971 1.00 95.88 77 VAL A N 1
ATOM 602 C CA . VAL A 1 77 ? 11.314 0.451 -1.980 1.00 95.88 77 VAL A CA 1
ATOM 603 C C . VAL A 1 77 ? 12.655 0.123 -1.324 1.00 95.88 77 VAL A C 1
ATOM 605 O O . VAL A 1 77 ? 12.759 -0.697 -0.407 1.00 95.88 77 VAL A O 1
ATOM 608 N N . THR A 1 78 ? 13.691 0.799 -1.798 1.00 94.00 78 THR A N 1
ATOM 609 C CA . THR A 1 78 ? 15.098 0.698 -1.397 1.00 94.00 78 THR A CA 1
ATOM 610 C C . THR A 1 78 ? 15.529 1.786 -0.417 1.00 94.00 78 THR A C 1
ATOM 612 O O . THR A 1 78 ? 16.556 1.627 0.249 1.00 94.00 78 THR A O 1
ATOM 615 N N . PHE A 1 79 ? 14.710 2.817 -0.208 1.00 92.06 79 PHE A N 1
ATOM 616 C CA . PHE A 1 79 ? 14.852 3.801 0.870 1.00 92.06 79 PHE A CA 1
ATOM 617 C C . PHE A 1 79 ? 13.490 4.367 1.303 1.00 92.06 79 PHE A C 1
ATOM 619 O O . PHE A 1 79 ? 12.467 4.136 0.661 1.00 92.06 79 PHE A O 1
ATOM 626 N N . GLU A 1 80 ? 13.462 5.054 2.445 1.00 90.44 80 GLU A N 1
ATOM 627 C CA . GLU A 1 80 ? 12.242 5.677 2.966 1.00 90.44 80 GLU A CA 1
ATOM 628 C C . GLU A 1 80 ? 11.839 6.891 2.119 1.00 90.44 80 GLU A C 1
ATOM 630 O O . GLU A 1 80 ? 12.674 7.733 1.804 1.00 90.44 80 GLU A O 1
ATOM 635 N N . GLY A 1 81 ? 10.555 6.981 1.760 1.00 89.94 81 GLY A N 1
ATOM 636 C CA . GLY A 1 81 ? 10.008 8.079 0.959 1.00 89.94 81 GLY A CA 1
ATOM 637 C C . GLY A 1 81 ? 10.096 7.885 -0.557 1.00 89.94 81 GLY A C 1
ATOM 638 O O . GLY A 1 81 ? 9.505 8.672 -1.286 1.00 89.94 81 GLY A O 1
ATOM 639 N N . GLU A 1 82 ? 10.757 6.831 -1.049 1.00 95.56 82 GLU A N 1
ATOM 640 C CA . GLU A 1 82 ? 10.915 6.570 -2.491 1.00 95.56 82 GLU A CA 1
ATOM 641 C C . GLU A 1 82 ? 9.570 6.513 -3.236 1.00 95.56 82 GLU A C 1
ATOM 643 O O . GLU A 1 82 ? 9.408 7.152 -4.275 1.00 95.56 82 GLU A O 1
ATOM 648 N N . ALA A 1 83 ? 8.582 5.794 -2.692 1.00 96.12 83 ALA A N 1
ATOM 649 C CA . ALA A 1 83 ? 7.278 5.642 -3.335 1.00 96.12 83 ALA A CA 1
ATOM 650 C C . ALA A 1 83 ? 6.483 6.957 -3.343 1.00 96.12 83 ALA A C 1
ATOM 652 O O . ALA A 1 83 ? 5.932 7.326 -4.381 1.00 96.12 83 ALA A O 1
ATOM 653 N N . ALA A 1 84 ? 6.467 7.690 -2.226 1.00 94.31 84 ALA A N 1
ATOM 654 C CA . ALA A 1 84 ? 5.864 9.019 -2.154 1.00 94.31 84 ALA A CA 1
ATOM 655 C C . ALA A 1 84 ? 6.521 10.024 -3.124 1.00 94.31 84 ALA A C 1
ATOM 657 O O . ALA A 1 84 ? 5.811 10.752 -3.815 1.00 94.31 84 ALA A O 1
ATOM 658 N N . MET A 1 85 ? 7.854 10.030 -3.239 1.00 95.38 85 MET A N 1
ATOM 659 C CA . MET A 1 85 ? 8.577 10.885 -4.192 1.00 95.38 85 MET A CA 1
ATOM 660 C C . MET A 1 85 ? 8.235 10.546 -5.644 1.00 95.38 85 MET A C 1
ATOM 662 O O . MET A 1 85 ? 8.004 11.439 -6.458 1.00 95.38 85 MET A O 1
ATOM 666 N N . ALA A 1 86 ? 8.184 9.255 -5.980 1.00 96.25 86 ALA A N 1
ATOM 667 C CA . ALA A 1 86 ? 7.799 8.816 -7.316 1.00 96.25 86 ALA A CA 1
ATOM 668 C C . ALA A 1 86 ? 6.362 9.242 -7.651 1.00 96.25 86 ALA A C 1
ATOM 670 O O . ALA A 1 86 ? 6.093 9.697 -8.764 1.00 96.25 86 ALA A O 1
ATOM 671 N N . LEU A 1 87 ? 5.447 9.137 -6.682 1.00 96.19 87 LEU A N 1
ATOM 672 C CA . LEU A 1 87 ? 4.064 9.578 -6.836 1.00 96.19 87 LEU A CA 1
ATOM 673 C C . LEU A 1 87 ? 3.986 11.085 -7.092 1.00 96.19 87 LEU A C 1
ATOM 675 O O . LEU A 1 87 ? 3.321 11.496 -8.041 1.00 96.19 87 LEU A O 1
ATOM 679 N N . GLU A 1 88 ? 4.703 11.896 -6.312 1.00 95.56 88 GLU A N 1
ATOM 680 C CA . GLU A 1 88 ? 4.792 13.343 -6.531 1.00 95.56 88 GLU A CA 1
ATOM 681 C C . GLU A 1 88 ? 5.316 13.668 -7.936 1.00 95.56 88 GLU A C 1
ATOM 683 O O . GLU A 1 88 ? 4.751 14.511 -8.629 1.00 95.56 88 GLU A O 1
ATOM 688 N N . HIS A 1 89 ? 6.361 12.971 -8.390 1.00 95.81 89 HIS A N 1
ATOM 689 C CA . HIS A 1 89 ? 6.928 13.176 -9.722 1.00 95.81 89 HIS A CA 1
ATOM 690 C C . HIS A 1 89 ? 5.954 12.809 -10.853 1.00 95.81 89 HIS A C 1
ATOM 692 O O . HIS A 1 89 ? 6.002 13.408 -11.924 1.00 95.81 89 HIS A O 1
ATOM 698 N N . SER A 1 90 ? 5.068 11.837 -10.619 1.00 95.19 90 SER A N 1
ATOM 699 C CA . SER A 1 90 ? 4.052 11.420 -11.591 1.00 95.19 90 SER A CA 1
ATOM 700 C C . SER A 1 90 ? 2.849 12.367 -11.685 1.00 95.19 90 SER A C 1
ATOM 702 O O . SER A 1 90 ? 2.075 12.270 -12.637 1.00 95.19 90 SER A O 1
ATOM 704 N N . ALA A 1 91 ? 2.670 13.263 -10.711 1.00 93.06 91 ALA A N 1
ATOM 705 C CA . ALA A 1 91 ? 1.506 14.134 -10.643 1.00 93.06 91 ALA A CA 1
ATOM 706 C C . ALA A 1 91 ? 1.579 15.270 -11.678 1.00 93.06 91 ALA A C 1
ATOM 708 O O . ALA A 1 91 ? 2.554 16.024 -11.733 1.00 93.06 91 ALA A O 1
ATOM 709 N N . ASP A 1 92 ? 0.513 15.438 -12.466 1.00 94.06 92 ASP A N 1
ATOM 710 C CA . ASP A 1 92 ? 0.373 16.589 -13.360 1.00 94.06 92 ASP A CA 1
ATOM 711 C C . ASP A 1 92 ? -0.030 17.832 -12.559 1.00 94.06 92 ASP A C 1
ATOM 713 O O . ASP A 1 92 ? -1.118 17.911 -11.988 1.00 94.06 92 ASP A O 1
ATOM 717 N N . ARG A 1 93 ? 0.856 18.831 -12.540 1.00 93.00 93 ARG A N 1
ATOM 718 C CA . ARG A 1 93 ? 0.634 20.104 -11.839 1.00 93.00 93 ARG A CA 1
ATOM 719 C C . ARG A 1 93 ? -0.428 20.983 -12.498 1.00 93.00 93 ARG A C 1
ATOM 721 O O . ARG A 1 93 ? -0.853 21.956 -11.883 1.00 93.00 93 ARG A O 1
ATOM 728 N N . ASN A 1 94 ? -0.824 20.672 -13.730 1.00 95.50 94 ASN A N 1
ATOM 729 C CA . ASN A 1 94 ? -1.810 21.438 -14.481 1.00 95.50 94 ASN A CA 1
ATOM 730 C C . ASN A 1 94 ? -3.207 20.808 -14.462 1.00 95.50 94 ASN A C 1
ATOM 732 O O . ASN A 1 94 ? -4.103 21.371 -15.083 1.00 95.50 94 ASN A O 1
ATOM 736 N N . GLU A 1 95 ? -3.408 19.668 -13.790 1.00 94.69 95 GLU A N 1
ATOM 737 C CA . GLU A 1 95 ? -4.706 18.993 -13.701 1.00 94.69 95 GLU A CA 1
ATOM 738 C C . GLU A 1 95 ? -5.724 19.853 -12.923 1.00 94.69 95 GLU A C 1
ATOM 740 O O . GLU A 1 95 ? -5.552 20.056 -11.719 1.00 94.69 95 GLU A O 1
ATOM 745 N N . PRO A 1 96 ? -6.793 20.367 -13.568 1.00 93.00 96 PRO A N 1
ATOM 746 C CA . PRO A 1 96 ? -7.739 21.261 -12.905 1.00 93.00 96 PRO A CA 1
ATOM 747 C C . PRO A 1 96 ? -8.921 20.527 -12.252 1.00 93.00 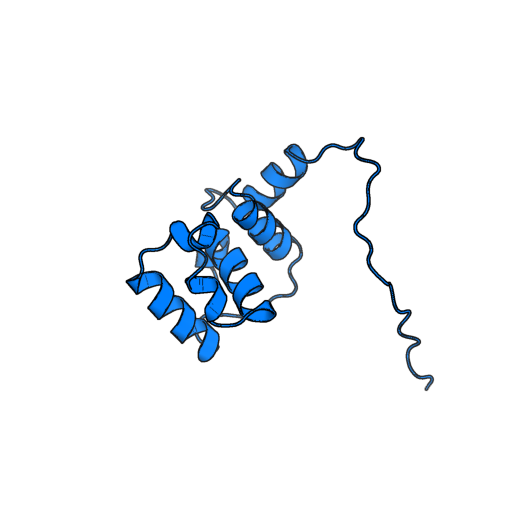96 PRO A C 1
ATOM 749 O O . PRO A 1 96 ? -9.746 21.167 -11.597 1.00 93.00 96 PRO A O 1
ATOM 752 N N . ARG A 1 97 ? -9.083 19.214 -12.476 1.00 93.69 97 ARG A N 1
ATOM 753 C CA . ARG A 1 97 ? -10.221 18.451 -11.946 1.00 93.69 97 ARG A CA 1
ATOM 754 C C . ARG A 1 97 ? -10.061 18.187 -10.451 1.00 93.69 97 ARG A C 1
ATOM 756 O O . ARG A 1 97 ? -8.965 17.993 -9.939 1.00 93.69 97 ARG A O 1
ATOM 763 N N . ALA A 1 98 ? -11.197 18.097 -9.768 1.00 90.44 98 ALA A N 1
ATOM 764 C CA . ALA A 1 98 ? -11.284 17.709 -8.368 1.00 90.44 98 ALA A CA 1
ATOM 765 C C . ALA A 1 98 ? -12.284 16.561 -8.201 1.00 90.44 98 ALA A C 1
ATOM 767 O O . ALA A 1 98 ? -13.244 16.439 -8.968 1.00 90.44 98 ALA A O 1
ATOM 768 N N . TYR A 1 99 ? -12.072 15.730 -7.181 1.00 88.69 99 TYR A N 1
ATOM 769 C CA . TYR A 1 99 ? -13.075 14.754 -6.771 1.00 88.69 99 TYR A CA 1
ATOM 770 C C . TYR A 1 99 ? -14.254 15.472 -6.102 1.00 88.69 99 TYR A C 1
ATOM 772 O O . TYR A 1 99 ? -14.030 16.399 -5.320 1.00 88.69 99 TYR A O 1
ATOM 780 N N . PRO A 1 100 ? -15.505 15.055 -6.364 1.00 89.69 100 PRO A N 1
ATOM 781 C CA . PRO A 1 100 ? -16.657 15.580 -5.648 1.00 89.69 100 PRO A CA 1
ATOM 782 C C . PRO A 1 100 ? -16.615 15.058 -4.207 1.00 89.69 100 PRO A C 1
ATOM 784 O O . PRO A 1 100 ? -17.024 13.932 -3.933 1.00 89.69 100 PRO A O 1
ATOM 787 N N . PHE A 1 101 ? -16.077 15.862 -3.293 1.00 85.94 101 PHE A N 1
ATOM 788 C CA . PHE A 1 101 ? -15.992 15.539 -1.873 1.00 85.94 101 PHE A CA 1
ATOM 789 C C . PHE A 1 101 ? -16.685 16.628 -1.055 1.00 85.94 101 PHE A C 1
ATOM 791 O O . PHE A 1 101 ? -16.440 17.816 -1.266 1.00 85.94 101 PHE A O 1
ATOM 798 N N . LEU A 1 102 ? -17.565 16.223 -0.140 1.00 87.25 102 LEU A N 1
ATOM 799 C CA . LEU A 1 102 ? -18.225 17.136 0.789 1.00 87.25 102 LEU A CA 1
ATOM 800 C C . LEU A 1 102 ? -17.308 17.361 1.989 1.00 87.25 102 LEU A C 1
ATOM 802 O O . LEU A 1 102 ? -16.915 16.410 2.659 1.00 87.25 102 LEU A O 1
ATOM 806 N N . VAL A 1 103 ? -16.971 18.620 2.255 1.00 83.75 103 VAL A N 1
ATOM 807 C CA . VAL A 1 103 ? -16.277 19.009 3.484 1.00 83.75 103 VAL A CA 1
ATOM 808 C C . VAL A 1 103 ? -17.342 19.450 4.477 1.00 83.75 103 VAL A C 1
ATOM 810 O O . VAL A 1 103 ? -17.949 20.505 4.307 1.00 83.75 103 VAL A O 1
ATOM 813 N N . GLU A 1 104 ? -17.598 18.625 5.486 1.00 84.88 104 GLU A N 1
ATOM 814 C CA . GLU A 1 104 ? -18.420 19.019 6.627 1.00 84.88 104 GLU A CA 1
ATOM 815 C C . GLU A 1 104 ? -17.534 19.783 7.616 1.00 84.88 104 GLU A C 1
ATOM 817 O O . GLU A 1 104 ? -16.523 19.265 8.095 1.00 84.88 104 GLU A O 1
ATOM 822 N N . GLU A 1 105 ? -17.880 21.039 7.905 1.00 78.62 105 GLU A N 1
ATOM 823 C CA . GLU A 1 105 ? -17.231 21.773 8.987 1.00 78.62 105 GLU A CA 1
ATOM 824 C C . GLU A 1 105 ? -17.663 21.160 10.320 1.00 78.62 105 GLU A C 1
ATOM 826 O O . GLU A 1 105 ? -18.787 21.358 10.783 1.00 78.62 105 GLU A O 1
ATOM 831 N N . THR A 1 106 ? -16.761 20.424 10.968 1.00 72.88 106 THR A N 1
ATOM 832 C CA . THR A 1 106 ? -16.941 20.053 12.371 1.00 72.88 106 THR A CA 1
ATOM 833 C C . THR A 1 106 ? -16.806 21.321 13.207 1.00 72.88 106 THR A C 1
ATOM 835 O O . THR A 1 106 ? -15.707 21.687 13.624 1.00 72.88 106 THR A O 1
ATOM 838 N N . THR A 1 107 ? -17.914 22.016 13.467 1.00 64.38 107 THR A N 1
ATOM 839 C CA . THR A 1 107 ? -17.954 22.997 14.552 1.00 64.38 107 THR A CA 1
ATOM 840 C C . THR A 1 107 ? -17.656 22.242 15.839 1.00 64.38 107 THR A C 1
ATOM 842 O O . THR A 1 107 ? -18.471 21.428 16.280 1.00 64.38 107 THR A O 1
ATOM 845 N N . ALA A 1 108 ? -16.472 22.466 16.412 1.00 58.88 108 ALA A N 1
ATOM 846 C CA . ALA A 1 108 ? -16.162 22.008 17.755 1.00 58.88 108 ALA A CA 1
ATOM 847 C C . ALA A 1 108 ? -17.302 22.469 18.671 1.00 58.88 108 ALA A C 1
ATOM 849 O O . ALA A 1 108 ? -17.618 23.661 18.715 1.00 58.8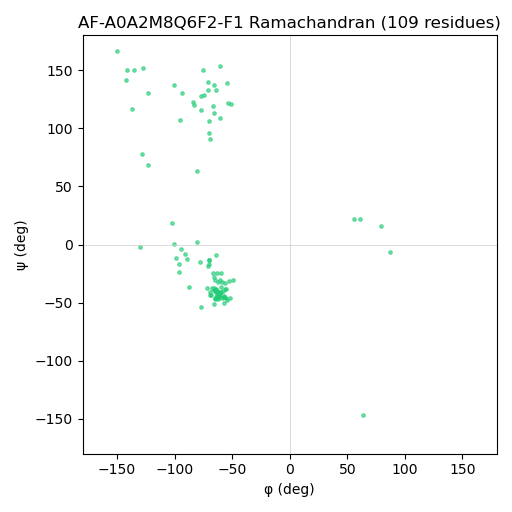8 108 ALA A O 1
ATOM 850 N N . ALA A 1 109 ? -17.973 21.515 19.319 1.00 53.50 109 ALA A N 1
ATOM 851 C CA . ALA A 1 109 ? -18.991 21.818 20.309 1.00 53.50 109 ALA A CA 1
ATOM 852 C C . ALA A 1 109 ? -18.365 22.762 21.341 1.00 53.50 109 ALA A C 1
ATOM 854 O O . ALA A 1 109 ? -17.313 22.446 21.896 1.00 53.50 109 ALA A O 1
ATOM 855 N N . GLY A 1 110 ? -18.972 23.938 21.500 1.00 55.56 110 GLY A N 1
ATOM 856 C CA . GLY A 1 110 ? -18.509 24.955 22.431 1.00 55.56 110 GLY A CA 1
ATOM 857 C C . GLY A 1 110 ? -18.377 24.396 23.845 1.00 55.56 110 GLY A C 1
ATOM 858 O O . GLY A 1 110 ? -19.220 23.612 24.286 1.00 55.56 110 GLY A O 1
ATOM 859 N N . GLU A 1 111 ? -17.299 24.803 24.511 1.00 42.50 111 GLU A N 1
ATOM 860 C CA . GLU A 1 111 ? -17.169 24.771 25.971 1.00 42.50 111 GLU A CA 1
ATOM 861 C C . GLU A 1 111 ? -18.122 25.781 26.627 1.00 42.50 111 GLU A C 1
ATOM 863 O O . GLU A 1 111 ? -18.339 26.870 26.038 1.00 42.50 111 GLU A O 1
#